Protein AF-A0A6C7T920-F1 (afdb_monomer)

pLDDT: mean 89.71, std 14.97, range [39.78, 98.19]

Radius of gyration: 11.31 Å; Cα contacts (8 Å, |Δi|>4): 59; chains: 1; bounding box: 32×19×29 Å

Secondary structure (DSSP, 8-state):
----HHHHHHHHHHHTT--HHHHTTTTTSS-HHHHHHHHTTSSPPPHHHHHHHHHHHHHHS----

Nearest PDB structures (foldseek):
  7n1n-assembly1_B  TM=9.060E-01  e=8.688E-03  Streptococcus mutans UA159
  7n10-assembly1_B  TM=8.994E-01  e=1.992E-02  Streptococcus mutans UA159
  6hu8-assembly1_A  TM=9.446E-01  e=1.307E-01  Streptococcus vestibularis F0396
  5jub-assembly1_B  TM=9.499E-01  e=2.401E-01  Streptococcus thermophilus LMD-9
  5fd4-assembly2_B  TM=9.109E-01  e=3.346E-01  Streptococcus suis 05ZYH33

Solvent-accessible surface area (backbone atoms only — not comparable to full-atom values)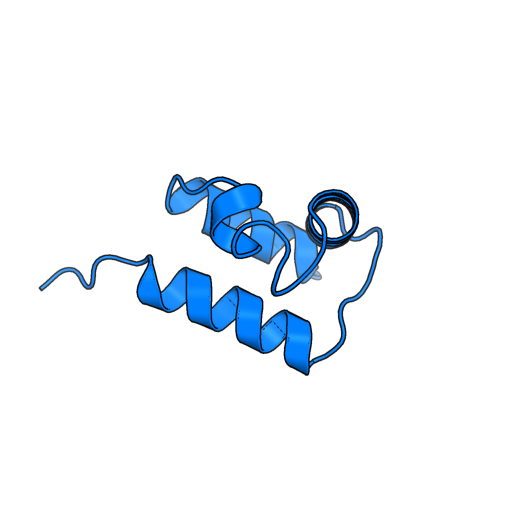: 3842 Å² total; per-residue (Å²): 131,88,82,53,68,22,50,50,54,44,49,55,38,53,74,66,70,54,50,67,50,64,63,19,55,78,38,74,77,39,44,62,69,56,49,53,30,21,36,66,64,72,39,86,70,55,71,68,57,48,49,56,44,50,52,47,53,56,74,59,48,76,78,83,124

InterPro domains:
  IPR001387 Cro/C1-type, helix-turn-helix domain [PF01381] (9-62)
  IPR001387 Cro/C1-type, helix-turn-helix domain [PS50943] (9-64)
  IPR001387 Cro/C1-type, helix-turn-helix domain [SM00530] (8-64)
  IPR001387 Cro/C1-type, helix-turn-helix domain [cd00093] (6-60)
  IPR010982 Lambda repressor-like, DNA-binding domain superfamily [SSF47413] (4-63)
  IPR011990 Tetratricopeptide-like helical domain superfamily [G3DSA:1.25.40.10] (2-64)

Foldseek 3Di:
DPDQLLCVLLVLCVVLVHDLCQLCVNQPLHRSVQSVCSNVVNDDDPPVSSVSSVVSSVVSPPPPD

Mean predicted aligned error: 4.56 Å

Structure (mmCIF, N/CA/C/O backbone):
data_AF-A0A6C7T920-F1
#
_entry.id   AF-A0A6C7T920-F1
#
loop_
_atom_site.group_PDB
_atom_site.id
_atom_site.type_symbol
_atom_site.label_atom_id
_atom_site.label_alt_id
_atom_site.label_comp_id
_atom_site.label_asym_id
_atom_site.label_entity_id
_atom_site.label_seq_id
_atom_site.pdbx_PDB_ins_code
_atom_site.Cartn_x
_atom_site.Cartn_y
_atom_site.Cartn_z
_atom_site.occupancy
_atom_site.B_iso_or_equiv
_atom_site.auth_seq_id
_atom_site.auth_comp_id
_atom_site.auth_asym_id
_atom_site.auth_atom_id
_atom_site.pdbx_PDB_model_num
ATOM 1 N N . MET A 1 1 ? -6.831 6.661 -20.045 1.00 46.38 1 MET A N 1
ATOM 2 C CA . MET A 1 1 ? -6.172 7.151 -18.816 1.00 46.38 1 MET A CA 1
ATOM 3 C C . MET A 1 1 ? -5.377 5.977 -18.266 1.00 46.38 1 MET A C 1
ATOM 5 O O . MET A 1 1 ? -5.975 4.935 -18.048 1.00 46.38 1 MET A O 1
ATOM 9 N N . VAL A 1 2 ? -4.045 6.058 -18.196 1.00 52.38 2 VAL A N 1
ATOM 10 C CA . VAL A 1 2 ? -3.240 4.943 -17.664 1.00 52.38 2 VAL A CA 1
ATOM 11 C C . VAL A 1 2 ? -3.325 5.019 -16.144 1.00 52.38 2 VAL A C 1
ATOM 13 O O . VAL A 1 2 ? -2.659 5.859 -15.539 1.00 52.38 2 VAL A O 1
ATOM 16 N N . ASN A 1 3 ? -4.179 4.195 -15.536 1.00 60.34 3 ASN A N 1
ATOM 17 C CA . ASN A 1 3 ? -4.212 4.062 -14.083 1.00 60.34 3 ASN A CA 1
ATOM 18 C C . ASN A 1 3 ? -2.899 3.413 -13.647 1.00 60.34 3 ASN A C 1
ATOM 20 O O . ASN A 1 3 ? -2.565 2.308 -14.076 1.00 60.34 3 ASN A O 1
ATOM 24 N N . LYS A 1 4 ? -2.114 4.136 -12.848 1.00 86.62 4 LYS A N 1
ATOM 25 C CA . LYS A 1 4 ? -0.859 3.616 -12.316 1.00 86.62 4 LYS A CA 1
ATOM 26 C C . LYS A 1 4 ? -1.155 2.782 -11.072 1.00 86.62 4 LYS A C 1
ATOM 28 O O . LYS A 1 4 ? -1.902 3.213 -10.195 1.00 86.62 4 LYS A O 1
ATOM 33 N N . PHE A 1 5 ? -0.559 1.592 -11.020 1.00 92.56 5 PHE A N 1
ATOM 34 C CA . PHE A 1 5 ? -0.762 0.592 -9.968 1.00 92.56 5 PHE A CA 1
ATOM 35 C C . PHE A 1 5 ? -0.685 1.174 -8.547 1.00 92.56 5 P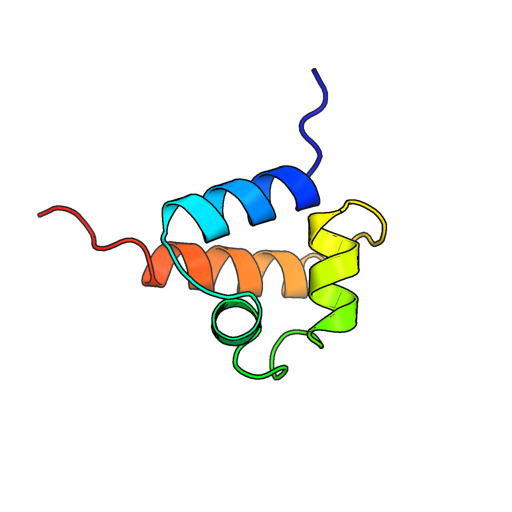HE A C 1
ATOM 37 O O . PHE A 1 5 ? -1.529 0.875 -7.709 1.00 92.56 5 PHE A O 1
ATOM 44 N N . GLY A 1 6 ? 0.318 2.009 -8.268 1.00 96.12 6 GLY A N 1
ATOM 45 C CA . GLY A 1 6 ? 0.573 2.528 -6.932 1.00 96.12 6 GLY A CA 1
ATOM 46 C C . GLY A 1 6 ? -0.511 3.477 -6.441 1.00 96.12 6 GLY A C 1
ATOM 47 O O . GLY A 1 6 ? -0.993 3.342 -5.314 1.00 96.12 6 GLY A O 1
ATOM 48 N N . SER A 1 7 ? -0.928 4.409 -7.297 1.00 95.81 7 SER A N 1
ATOM 49 C CA . SER A 1 7 ? -2.044 5.310 -6.996 1.00 95.81 7 SER A CA 1
ATOM 50 C C . SER A 1 7 ? -3.351 4.546 -6.746 1.00 95.81 7 SER A C 1
ATOM 52 O O . SER A 1 7 ? -4.080 4.888 -5.816 1.00 95.81 7 SER A O 1
ATOM 54 N N . GLU A 1 8 ? -3.619 3.482 -7.508 1.00 95.00 8 GLU A N 1
ATOM 55 C CA . GLU A 1 8 ? -4.814 2.650 -7.314 1.00 95.00 8 GLU A CA 1
ATOM 56 C C . GLU A 1 8 ? -4.763 1.879 -5.988 1.00 95.00 8 GLU A C 1
ATOM 58 O O . GLU A 1 8 ? -5.696 1.946 -5.188 1.00 95.00 8 GLU A O 1
ATOM 63 N N . LEU A 1 9 ? -3.624 1.249 -5.684 1.00 96.00 9 LEU A N 1
ATOM 64 C CA . LEU A 1 9 ? -3.384 0.576 -4.406 1.00 96.00 9 LEU A CA 1
ATOM 65 C C . LEU A 1 9 ? -3.645 1.516 -3.217 1.00 96.00 9 LEU A C 1
ATOM 67 O O . LEU A 1 9 ? -4.298 1.145 -2.240 1.00 96.00 9 LEU A O 1
ATOM 71 N N . LYS A 1 10 ? -3.162 2.760 -3.311 1.00 96.75 10 LYS A N 1
ATOM 72 C CA . LYS A 1 10 ? -3.365 3.799 -2.295 1.00 96.75 10 LYS A CA 1
ATOM 73 C C . LYS A 1 10 ? -4.838 4.159 -2.126 1.00 96.75 10 LYS A C 1
ATOM 75 O O . LYS A 1 10 ? -5.266 4.389 -0.993 1.00 96.75 10 LYS A O 1
ATOM 80 N N . ASN A 1 11 ? -5.579 4.261 -3.227 1.00 95.44 11 ASN A N 1
ATOM 81 C CA . ASN A 1 11 ? -7.001 4.587 -3.206 1.00 95.44 11 ASN A CA 1
ATOM 82 C C . ASN A 1 11 ? -7.787 3.482 -2.506 1.00 95.44 11 ASN A C 1
ATOM 84 O O . ASN A 1 11 ? -8.460 3.774 -1.521 1.00 95.44 11 ASN A O 1
ATOM 88 N N . ILE A 1 12 ? -7.604 2.225 -2.920 1.00 94.56 12 ILE A N 1
ATOM 89 C CA . ILE A 1 12 ? -8.259 1.064 -2.298 1.00 94.56 12 ILE A CA 1
ATOM 90 C C . ILE A 1 12 ? -7.940 1.014 -0.801 1.00 94.56 12 ILE A C 1
ATOM 92 O O . ILE A 1 12 ? -8.849 0.966 0.026 1.00 94.56 12 ILE A O 1
ATOM 96 N N . ARG A 1 13 ? -6.656 1.130 -0.429 1.00 95.81 13 ARG A N 1
ATOM 97 C CA . ARG A 1 13 ? -6.235 1.141 0.978 1.00 95.81 13 ARG A CA 1
ATOM 98 C C . ARG A 1 13 ? -6.965 2.211 1.795 1.00 95.81 13 ARG A C 1
ATOM 100 O O . ARG A 1 13 ? -7.392 1.949 2.915 1.00 95.81 13 ARG A O 1
ATOM 107 N N . LYS A 1 14 ? -7.069 3.431 1.260 1.00 95.81 14 LYS A N 1
ATOM 108 C CA . LYS A 1 14 ? -7.750 4.542 1.938 1.00 95.81 14 LYS A CA 1
ATOM 109 C C . LYS A 1 14 ? -9.253 4.314 2.054 1.00 95.81 14 LYS A C 1
ATOM 111 O O . LYS A 1 14 ? -9.802 4.641 3.098 1.00 95.81 14 LYS A O 1
ATOM 116 N N . THR A 1 15 ? -9.889 3.762 1.023 1.00 94.06 15 THR A N 1
ATOM 117 C CA . THR A 1 15 ? -11.316 3.409 1.042 1.00 94.06 15 THR A CA 1
ATOM 118 C C . THR A 1 15 ? -11.618 2.379 2.128 1.00 94.06 15 THR A C 1
ATOM 120 O O . THR A 1 15 ? -12.608 2.521 2.834 1.00 94.06 15 THR A O 1
ATOM 123 N N . LEU A 1 16 ? -10.724 1.407 2.328 1.00 93.19 16 LEU A N 1
ATOM 124 C CA . LEU A 1 16 ? -10.816 0.415 3.406 1.00 93.19 16 LEU A CA 1
ATOM 125 C C . LEU A 1 16 ? -10.428 0.961 4.792 1.00 93.19 16 LEU A C 1
ATOM 127 O O . LEU A 1 16 ? -10.486 0.237 5.779 1.00 93.19 16 LEU A O 1
ATOM 131 N N . GLY A 1 17 ? -9.987 2.218 4.895 1.00 94.62 17 GLY A N 1
ATOM 132 C CA . GLY A 1 17 ? -9.637 2.845 6.171 1.00 94.62 17 GLY A CA 1
ATOM 133 C C . GLY A 1 17 ? -8.353 2.328 6.832 1.00 94.62 17 GLY A C 1
ATOM 134 O O . GLY A 1 17 ? -8.039 2.762 7.938 1.00 94.62 17 GLY A O 1
ATOM 135 N N . ILE A 1 18 ? -7.573 1.464 6.172 1.00 94.94 18 ILE A N 1
ATOM 136 C CA . ILE A 1 18 ? -6.361 0.885 6.767 1.00 94.94 18 ILE A CA 1
ATOM 137 C C . ILE A 1 18 ? -5.121 1.763 6.534 1.00 94.94 18 ILE A C 1
ATOM 139 O O . ILE A 1 18 ? -4.934 2.440 5.510 1.00 94.94 18 ILE A O 1
ATOM 143 N N . SER A 1 19 ? -4.207 1.745 7.494 1.00 96.75 19 SER A N 1
ATOM 144 C CA . SER A 1 19 ? -2.935 2.455 7.428 1.00 96.75 19 SER A CA 1
ATOM 145 C C . SER A 1 19 ? -1.923 1.743 6.523 1.00 96.75 19 SER A C 1
ATOM 147 O O . SER A 1 19 ? -1.993 0.546 6.250 1.00 96.75 19 SER A O 1
ATOM 149 N N . GLN A 1 20 ? -0.893 2.475 6.087 1.00 98.00 20 GLN A N 1
ATOM 150 C CA . GLN A 1 20 ? 0.258 1.873 5.397 1.00 98.00 20 GLN A CA 1
ATOM 151 C C . GLN A 1 20 ? 0.967 0.822 6.265 1.00 98.00 20 GLN A C 1
ATOM 153 O O . GLN A 1 20 ? 1.558 -0.123 5.749 1.00 98.00 20 GLN A O 1
ATOM 158 N N . ARG A 1 21 ? 0.934 0.988 7.592 1.00 96.56 21 ARG A N 1
ATOM 159 C CA . ARG A 1 21 ? 1.550 0.055 8.537 1.00 96.56 21 ARG A CA 1
ATOM 160 C C . ARG A 1 21 ? 0.816 -1.289 8.534 1.00 96.56 21 ARG A C 1
ATOM 162 O O . ARG A 1 21 ? 1.470 -2.321 8.450 1.00 96.56 21 ARG A O 1
ATOM 169 N N . GLU A 1 22 ? -0.512 -1.262 8.536 1.00 95.75 22 GLU A N 1
ATOM 170 C CA . GLU A 1 22 ? -1.348 -2.466 8.446 1.00 95.75 22 GLU A CA 1
ATOM 171 C C . GLU A 1 22 ? -1.193 -3.156 7.088 1.00 95.75 22 GLU A C 1
ATOM 173 O O . GLU A 1 22 ? -0.887 -4.348 7.041 1.00 95.75 22 GLU A O 1
ATOM 178 N N . LEU A 1 23 ? -1.276 -2.402 5.982 1.00 97.00 23 LEU A N 1
ATOM 179 C CA . LEU A 1 23 ? -1.093 -2.964 4.637 1.00 97.00 23 LEU A CA 1
ATOM 180 C C . LEU A 1 23 ? 0.296 -3.608 4.460 1.00 97.00 23 LEU A C 1
ATOM 182 O O . LEU A 1 23 ? 0.433 -4.651 3.826 1.00 97.00 23 LEU A O 1
ATOM 186 N N . SER A 1 24 ? 1.338 -3.013 5.041 1.00 97.06 24 SER A N 1
ATOM 187 C CA . SER A 1 24 ? 2.703 -3.556 4.980 1.00 97.06 24 SER A CA 1
ATOM 188 C C . SER A 1 24 ? 2.991 -4.684 5.973 1.00 97.06 24 SER A C 1
ATOM 190 O O . SER A 1 24 ? 4.110 -5.205 5.964 1.00 97.06 24 SER A O 1
ATOM 192 N N . ASN A 1 25 ? 2.024 -5.075 6.811 1.00 96.00 25 ASN A N 1
ATOM 193 C CA . ASN A 1 25 ? 2.216 -6.040 7.896 1.00 96.00 25 ASN A CA 1
ATOM 194 C C . ASN A 1 25 ? 3.336 -5.636 8.857 1.00 96.00 25 ASN A C 1
ATOM 196 O O . ASN A 1 25 ? 4.297 -6.387 9.042 1.00 96.00 25 ASN A O 1
ATOM 200 N N . ASP A 1 26 ? 3.282 -4.409 9.375 1.00 96.25 26 ASP A N 1
ATOM 201 C CA . ASP A 1 26 ? 4.348 -3.849 10.213 1.00 96.25 26 ASP A CA 1
ATOM 202 C C . ASP A 1 26 ? 5.731 -3.877 9.532 1.00 96.25 26 ASP A C 1
ATOM 204 O O . ASP A 1 26 ? 6.767 -3.983 10.183 1.00 96.25 26 ASP A O 1
ATOM 208 N N . GLY A 1 27 ? 5.761 -3.786 8.200 1.00 96.56 27 GLY A N 1
ATOM 209 C CA . GLY A 1 27 ? 6.992 -3.821 7.413 1.00 96.56 27 GLY A CA 1
ATOM 210 C C . GLY A 1 27 ? 7.463 -5.211 6.977 1.00 96.56 27 GLY A C 1
ATOM 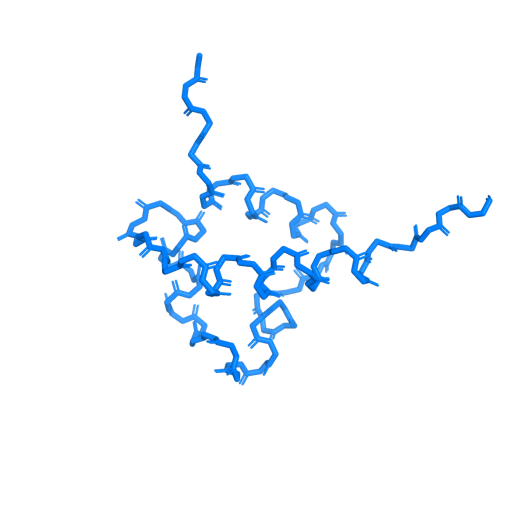211 O O . GLY A 1 27 ? 8.485 -5.292 6.300 1.00 96.56 27 GLY A O 1
ATOM 212 N N . LYS A 1 28 ? 6.742 -6.291 7.315 1.00 97.25 28 LYS A N 1
ATOM 213 C CA . LYS A 1 28 ? 7.117 -7.666 6.931 1.00 97.25 28 LYS A CA 1
ATOM 214 C C . LYS A 1 28 ? 6.958 -7.949 5.434 1.00 97.25 28 LYS A C 1
ATOM 216 O O . LYS A 1 28 ? 7.705 -8.767 4.914 1.00 97.25 28 LYS A O 1
ATOM 221 N N . ILE A 1 29 ? 6.001 -7.311 4.747 1.00 97.00 29 ILE A N 1
ATOM 222 C CA . ILE A 1 29 ? 5.902 -7.404 3.274 1.00 97.00 29 ILE A CA 1
ATOM 223 C C . ILE A 1 29 ? 6.910 -6.447 2.641 1.00 97.00 29 ILE A C 1
ATOM 225 O O . ILE A 1 29 ? 7.720 -6.820 1.801 1.00 97.00 29 ILE A O 1
ATOM 229 N N . VAL A 1 30 ? 6.824 -5.177 3.024 1.00 97.88 30 VAL A N 1
ATOM 230 C CA . VAL A 1 30 ? 7.607 -4.092 2.441 1.00 97.88 30 VAL A CA 1
ATOM 231 C C . VAL A 1 30 ? 7.733 -2.979 3.471 1.00 97.88 30 VAL A C 1
ATOM 233 O O . VAL A 1 30 ? 6.795 -2.714 4.214 1.00 97.88 30 VAL A O 1
ATOM 236 N N . SER A 1 31 ? 8.872 -2.292 3.535 1.00 98.00 31 SER A N 1
ATOM 237 C CA . SER A 1 31 ? 9.033 -1.193 4.492 1.00 98.00 31 SER A CA 1
ATOM 238 C C . SER A 1 31 ? 8.020 -0.066 4.244 1.00 98.00 31 SER A C 1
ATOM 240 O O . SER A 1 31 ? 7.606 0.183 3.109 1.00 98.00 31 SER A O 1
ATOM 242 N N . LYS A 1 32 ? 7.668 0.689 5.294 1.00 96.31 32 LYS A N 1
ATOM 243 C CA . LYS A 1 32 ? 6.761 1.84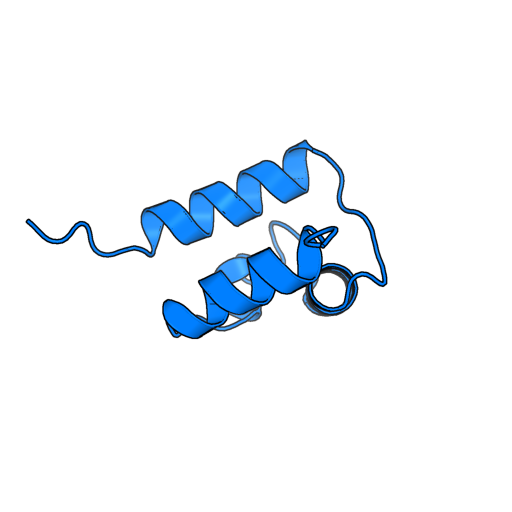8 5.189 1.00 96.31 32 LYS A CA 1
ATOM 244 C C . LYS A 1 32 ? 7.221 2.864 4.134 1.00 96.31 32 LYS A C 1
ATOM 246 O O . LYS A 1 32 ? 6.398 3.402 3.401 1.00 96.31 32 LYS A O 1
ATOM 251 N N . SER A 1 33 ? 8.528 3.123 4.042 1.00 97.31 33 SER A N 1
ATOM 252 C CA . SER A 1 33 ? 9.096 4.054 3.058 1.00 97.31 33 SER A CA 1
ATOM 253 C C . SER A 1 33 ? 8.980 3.524 1.628 1.00 97.31 33 SER A C 1
ATOM 255 O O . SER A 1 33 ? 8.614 4.276 0.726 1.00 97.31 33 SER A O 1
ATOM 257 N N . SER A 1 34 ? 9.228 2.231 1.416 1.0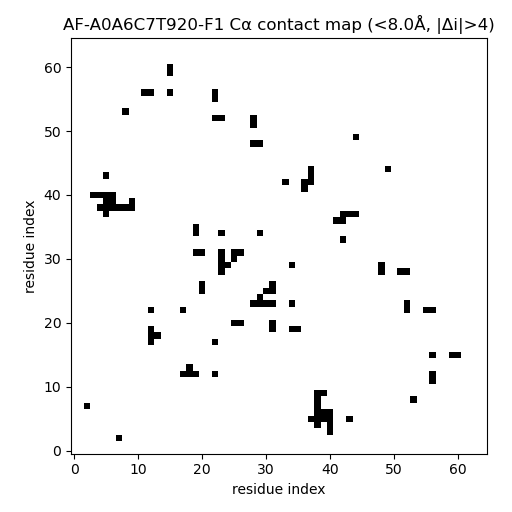0 97.94 34 SER A N 1
ATOM 258 C CA . SER A 1 34 ? 9.028 1.582 0.120 1.00 97.94 34 SER A CA 1
ATOM 259 C C . SER A 1 34 ? 7.550 1.562 -0.273 1.00 97.94 34 SER A C 1
ATOM 261 O O . SER A 1 34 ? 7.235 1.942 -1.396 1.00 97.94 34 SER A O 1
ATOM 263 N N . LEU A 1 35 ? 6.634 1.236 0.649 1.00 98.19 35 LEU A N 1
ATOM 264 C CA . LEU A 1 35 ? 5.191 1.300 0.395 1.00 98.19 35 LEU A CA 1
ATOM 265 C C . LEU A 1 35 ? 4.741 2.719 0.040 1.00 98.19 35 LEU A C 1
ATOM 267 O O . LEU A 1 35 ? 3.998 2.906 -0.915 1.00 98.19 35 LEU A O 1
ATOM 271 N N . GLN A 1 36 ? 5.241 3.739 0.742 1.00 97.94 36 GLN A N 1
ATOM 272 C CA . GLN A 1 36 ? 4.958 5.132 0.400 1.00 97.94 36 GLN A CA 1
ATOM 273 C C . GLN A 1 36 ? 5.455 5.492 -1.009 1.00 97.94 36 GLN A C 1
ATOM 275 O O . GLN A 1 36 ? 4.774 6.230 -1.721 1.00 97.94 36 GLN A O 1
ATOM 280 N N . ARG A 1 37 ? 6.634 5.016 -1.431 1.00 98.19 37 ARG A N 1
ATOM 281 C CA . ARG A 1 37 ? 7.119 5.247 -2.802 1.00 98.19 37 ARG A CA 1
ATOM 282 C C . ARG A 1 37 ? 6.269 4.510 -3.830 1.00 98.19 37 ARG A C 1
ATOM 284 O O . ARG A 1 37 ? 5.941 5.121 -4.842 1.00 98.19 37 ARG A O 1
ATOM 291 N N . ILE A 1 38 ?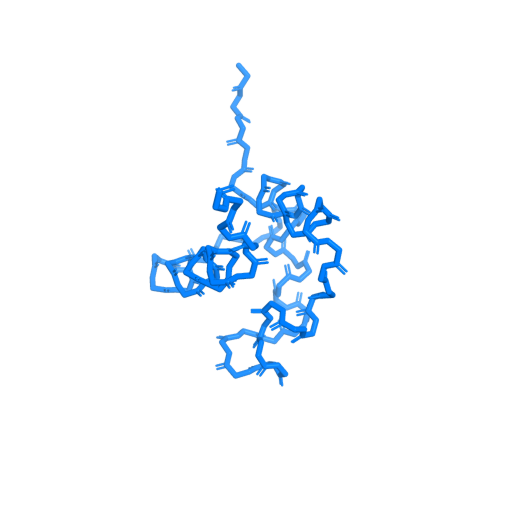 5.886 3.264 -3.551 1.00 97.81 38 ILE A N 1
ATOM 292 C CA . ILE A 1 38 ? 4.977 2.475 -4.392 1.00 97.81 38 ILE A CA 1
ATOM 293 C C . ILE A 1 38 ? 3.657 3.222 -4.565 1.00 97.81 38 ILE A C 1
ATOM 295 O O . ILE A 1 38 ? 3.295 3.541 -5.685 1.00 97.81 38 ILE A O 1
ATOM 299 N N . GLU A 1 39 ? 3.002 3.620 -3.474 1.00 97.44 39 GLU A N 1
ATOM 300 C CA . GLU A 1 39 ? 1.710 4.324 -3.492 1.00 97.44 39 GLU A CA 1
ATOM 301 C C . GLU A 1 39 ? 1.722 5.692 -4.187 1.00 97.44 39 GLU A C 1
ATOM 303 O O . GLU A 1 39 ? 0.670 6.249 -4.484 1.00 97.44 39 GLU A O 1
ATOM 308 N N . ASN A 1 40 ? 2.900 6.276 -4.403 1.00 96.62 40 ASN A N 1
ATOM 309 C CA . ASN A 1 40 ? 3.056 7.526 -5.145 1.00 96.62 40 ASN A CA 1
ATOM 310 C C . ASN A 1 40 ? 3.674 7.297 -6.536 1.00 96.62 40 ASN A C 1
ATOM 312 O O . ASN A 1 40 ? 4.203 8.241 -7.122 1.00 96.62 40 ASN A O 1
ATOM 316 N N . ASP A 1 41 ? 3.673 6.053 -7.025 1.00 96.00 41 ASP A N 1
ATOM 317 C CA . ASP A 1 41 ? 4.226 5.627 -8.317 1.00 96.00 41 ASP A CA 1
ATOM 318 C C . ASP A 1 41 ? 5.707 5.999 -8.522 1.00 96.00 41 ASP A C 1
ATOM 320 O O . ASP A 1 41 ? 6.181 6.155 -9.647 1.00 96.00 41 ASP A O 1
ATOM 324 N N . LYS A 1 42 ? 6.456 6.147 -7.422 1.00 96.75 42 LYS A N 1
ATOM 325 C CA . LYS A 1 42 ? 7.905 6.421 -7.409 1.00 96.75 42 LYS A CA 1
ATOM 326 C C . LYS A 1 42 ? 8.746 5.145 -7.366 1.00 96.75 42 LYS A C 1
ATOM 328 O O . LYS A 1 42 ? 9.968 5.218 -7.434 1.00 96.75 42 LYS A O 1
ATOM 333 N N . GLN A 1 43 ? 8.109 3.992 -7.181 1.00 96.12 43 GLN A N 1
ATOM 334 C CA . GLN A 1 43 ? 8.753 2.685 -7.152 1.00 96.12 43 GLN A CA 1
ATOM 335 C C . GLN A 1 43 ? 7.783 1.629 -7.679 1.00 96.12 43 GLN A C 1
ATOM 337 O O . GLN A 1 43 ? 6.683 1.488 -7.153 1.00 96.12 43 GLN A O 1
ATOM 342 N N . THR A 1 44 ? 8.216 0.850 -8.666 1.00 95.25 44 THR A N 1
ATOM 343 C CA . THR A 1 44 ? 7.480 -0.334 -9.119 1.00 95.25 44 THR A CA 1
ATOM 344 C C . THR A 1 44 ? 7.816 -1.508 -8.191 1.00 95.25 44 THR A C 1
ATOM 346 O O . THR A 1 44 ? 9.001 -1.803 -8.015 1.00 95.25 44 THR A O 1
ATOM 349 N N . PRO A 1 45 ? 6.833 -2.159 -7.545 1.00 95.94 45 PRO A N 1
ATOM 350 C CA . PRO A 1 45 ? 7.084 -3.372 -6.771 1.00 95.94 45 PRO A CA 1
ATOM 351 C C . PRO A 1 45 ? 7.348 -4.573 -7.688 1.00 95.94 45 PRO A C 1
ATOM 353 O O . PRO A 1 45 ? 6.984 -4.558 -8.864 1.00 95.94 45 PRO A O 1
ATOM 356 N N . SER A 1 46 ? 7.934 -5.641 -7.143 1.00 97.00 46 SER A N 1
ATOM 357 C CA . SER A 1 46 ? 7.889 -6.943 -7.815 1.00 97.00 46 SER A CA 1
ATOM 358 C C . SER A 1 46 ? 6.455 -7.480 -7.838 1.00 97.00 46 SER A C 1
ATOM 360 O O . SER A 1 46 ? 5.611 -7.064 -7.039 1.00 97.00 46 SER A O 1
ATOM 362 N N . VAL A 1 47 ? 6.190 -8.434 -8.732 1.00 95.38 47 VAL A N 1
ATOM 363 C CA . VAL A 1 47 ? 4.884 -9.104 -8.835 1.00 95.38 47 VAL A CA 1
ATOM 364 C C . VAL A 1 47 ? 4.497 -9.775 -7.513 1.00 95.38 47 VAL A C 1
ATOM 366 O O . VAL A 1 47 ? 3.351 -9.649 -7.086 1.00 95.38 47 VAL A O 1
ATOM 369 N N . ASP A 1 48 ? 5.450 -10.397 -6.815 1.00 97.06 48 ASP A N 1
ATOM 370 C CA . ASP A 1 48 ? 5.202 -11.044 -5.519 1.00 97.06 48 ASP A CA 1
ATOM 371 C C . ASP A 1 48 ? 4.755 -10.034 -4.455 1.00 97.06 48 ASP A C 1
ATOM 373 O O . ASP A 1 48 ? 3.764 -10.243 -3.758 1.00 97.06 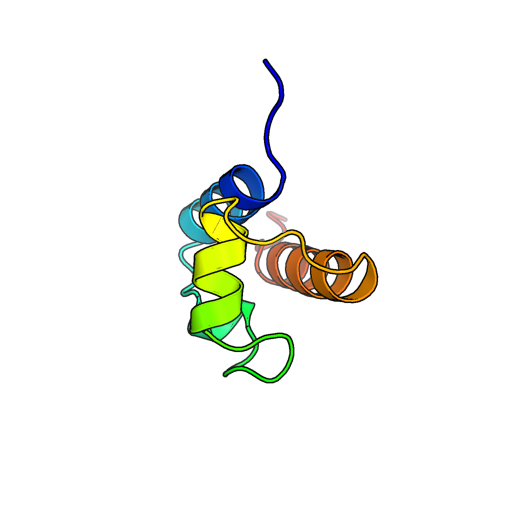48 ASP A O 1
ATOM 377 N N . ILE A 1 49 ? 5.446 -8.891 -4.366 1.00 97.56 49 ILE A N 1
ATOM 378 C CA . ILE A 1 49 ? 5.090 -7.824 -3.424 1.00 97.56 49 ILE A CA 1
ATOM 379 C C . ILE A 1 49 ? 3.735 -7.218 -3.785 1.00 97.56 49 ILE A C 1
ATOM 381 O O . ILE A 1 49 ? 2.918 -6.993 -2.895 1.00 97.56 49 ILE A O 1
ATOM 385 N N . ALA A 1 50 ? 3.473 -6.974 -5.072 1.00 96.62 50 ALA A N 1
ATOM 386 C CA . ALA A 1 50 ? 2.177 -6.486 -5.528 1.00 96.62 50 ALA A CA 1
ATOM 387 C C . ALA A 1 50 ? 1.046 -7.447 -5.128 1.00 96.62 50 ALA A C 1
ATOM 389 O O . ALA A 1 50 ? 0.045 -7.009 -4.567 1.00 96.62 50 ALA A O 1
ATOM 390 N N . SER A 1 51 ? 1.243 -8.749 -5.338 1.00 96.12 51 SER A N 1
ATOM 391 C CA . SER A 1 51 ? 0.263 -9.791 -5.012 1.00 96.12 51 SER A CA 1
ATOM 392 C C . SER A 1 51 ? -0.019 -9.862 -3.510 1.00 96.12 51 SER A C 1
ATOM 394 O O . SER A 1 51 ? -1.177 -9.875 -3.105 1.00 96.12 51 SER A O 1
ATOM 396 N N . LEU A 1 52 ? 1.021 -9.815 -2.669 1.00 97.00 52 LEU A N 1
ATOM 397 C CA . LEU A 1 52 ? 0.871 -9.815 -1.207 1.00 97.00 52 LEU A CA 1
ATOM 398 C C . LEU A 1 52 ? 0.133 -8.577 -0.679 1.00 97.00 52 LEU A C 1
ATOM 400 O O . LEU A 1 52 ? -0.626 -8.670 0.287 1.00 97.00 52 LEU A O 1
ATOM 404 N N . LEU A 1 53 ? 0.363 -7.411 -1.291 1.00 96.62 53 LEU A N 1
ATOM 405 C CA . LEU A 1 53 ? -0.343 -6.177 -0.937 1.00 96.62 53 LEU A CA 1
ATOM 406 C C . LEU A 1 53 ? -1.821 -6.257 -1.341 1.00 96.62 53 LEU A C 1
ATOM 408 O O . LEU 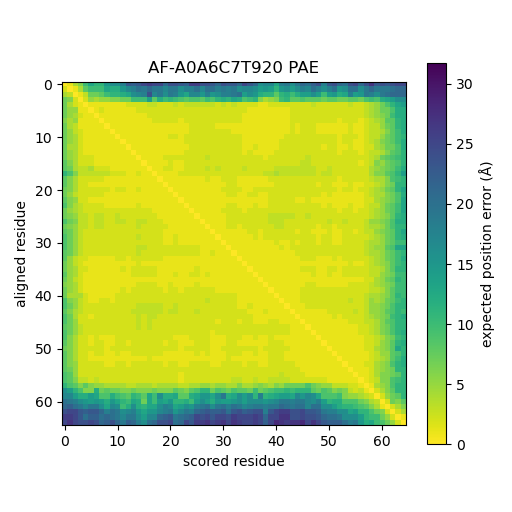A 1 53 ? -2.682 -5.919 -0.533 1.00 96.62 53 LEU A O 1
ATOM 412 N N . LEU A 1 54 ? -2.120 -6.743 -2.549 1.00 94.75 54 LEU A N 1
ATOM 413 C CA . LEU A 1 54 ? -3.496 -6.917 -3.028 1.00 94.75 54 LEU A CA 1
ATOM 414 C C . LEU A 1 54 ? -4.271 -7.937 -2.187 1.00 94.75 54 LEU A C 1
ATOM 416 O O . LEU A 1 54 ? -5.373 -7.634 -1.746 1.00 94.75 54 LEU A O 1
ATOM 420 N N . GLN A 1 55 ? -3.669 -9.087 -1.873 1.00 94.31 55 GLN A N 1
ATOM 421 C CA . GLN A 1 55 ? -4.279 -10.102 -1.008 1.00 94.31 55 GLN A CA 1
ATOM 422 C C . GLN A 1 55 ? -4.650 -9.536 0.370 1.00 94.31 55 GLN A C 1
ATOM 424 O O . GLN A 1 55 ? -5.678 -9.888 0.940 1.00 94.31 55 GLN A O 1
ATOM 429 N N . ARG A 1 56 ? -3.832 -8.633 0.924 1.00 93.44 56 ARG A N 1
ATOM 430 C CA . ARG A 1 56 ? -4.163 -7.976 2.194 1.00 93.44 56 ARG A CA 1
ATOM 431 C C . ARG A 1 56 ? -5.351 -7.034 2.101 1.00 93.44 56 ARG A C 1
ATOM 433 O O . ARG A 1 56 ? -6.095 -6.930 3.073 1.00 93.44 56 ARG A O 1
ATOM 440 N N . LEU A 1 57 ? -5.490 -6.322 0.986 1.00 91.94 57 LEU A N 1
ATOM 441 C CA . LEU A 1 57 ? -6.642 -5.455 0.757 1.00 91.94 57 LEU A CA 1
ATOM 442 C C . LEU A 1 57 ? -7.920 -6.282 0.612 1.00 91.94 57 LEU A C 1
ATOM 444 O O . LEU A 1 57 ? -8.940 -5.877 1.152 1.00 91.94 57 LEU A O 1
ATOM 448 N N . ASP A 1 58 ? -7.829 -7.451 -0.021 1.00 86.38 58 ASP A N 1
ATOM 449 C CA . ASP A 1 58 ? -8.944 -8.389 -0.180 1.00 86.38 58 ASP A CA 1
ATOM 450 C C . ASP A 1 58 ? -9.434 -8.930 1.175 1.00 86.38 58 ASP A C 1
ATOM 452 O O . ASP A 1 58 ? -10.598 -8.777 1.514 1.00 86.38 58 ASP A O 1
ATOM 456 N N . ILE A 1 59 ? -8.520 -9.408 2.034 1.00 75.69 59 ILE A N 1
ATOM 457 C CA . ILE A 1 59 ? -8.845 -9.865 3.407 1.00 75.69 59 ILE A CA 1
ATOM 458 C C . ILE A 1 59 ? -9.424 -8.732 4.275 1.00 75.69 59 ILE A C 1
ATOM 460 O O . ILE A 1 59 ? -10.147 -8.980 5.237 1.00 75.69 59 ILE A O 1
ATOM 464 N N . SER A 1 60 ? -9.059 -7.482 3.978 1.00 67.44 60 SER A N 1
ATOM 465 C CA . SER A 1 60 ? -9.531 -6.313 4.728 1.00 67.44 60 SER A CA 1
ATOM 466 C C . SER A 1 60 ? -10.859 -5.768 4.206 1.00 67.44 60 SER A C 1
ATOM 468 O O . SER A 1 60 ? -11.437 -4.910 4.869 1.00 67.44 60 SER A O 1
ATOM 470 N N . SER A 1 61 ? -11.334 -6.222 3.041 1.00 60.72 61 SER A N 1
ATOM 471 C CA . SER A 1 61 ? -12.700 -5.964 2.604 1.00 60.72 61 SER A CA 1
ATOM 472 C C . SER A 1 61 ? -13.606 -6.824 3.478 1.00 60.72 61 SER A C 1
ATOM 474 O O . SER A 1 61 ? -13.538 -8.046 3.368 1.00 60.72 61 SER A O 1
ATOM 476 N N .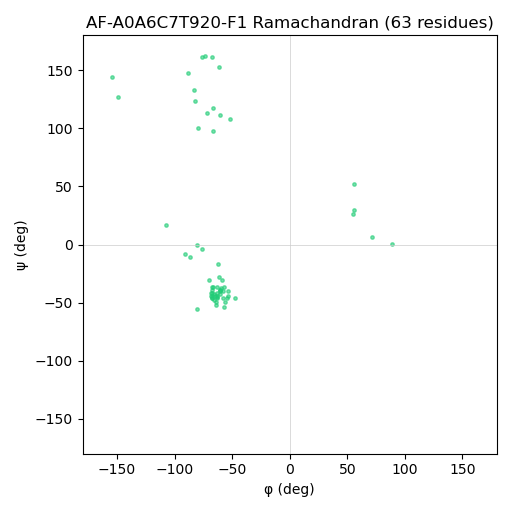 PRO A 1 62 ? -14.444 -6.244 4.357 1.00 57.88 62 PRO A N 1
ATOM 477 C CA . PRO A 1 62 ? -15.521 -7.015 4.945 1.00 57.88 62 PRO A CA 1
ATOM 478 C C . PRO A 1 62 ? -16.366 -7.461 3.756 1.00 57.88 62 PRO A C 1
ATOM 480 O O . PRO A 1 62 ? -16.925 -6.620 3.048 1.00 57.88 62 PRO A O 1
ATOM 483 N N . GLU A 1 63 ? -16.369 -8.755 3.464 1.00 52.78 63 GLU A N 1
ATOM 484 C CA . GLU A 1 63 ? -17.355 -9.349 2.577 1.00 52.78 63 GLU A CA 1
ATOM 485 C C . GLU A 1 63 ? -18.711 -8.896 3.127 1.00 52.78 63 GLU A C 1
ATOM 487 O O . GLU A 1 63 ? -19.088 -9.236 4.249 1.00 52.78 63 GLU A O 1
ATOM 492 N N . MET A 1 64 ? -19.374 -7.988 2.405 1.00 48.50 64 MET A N 1
ATOM 493 C CA . MET A 1 64 ? -20.763 -7.666 2.687 1.00 48.50 64 MET A CA 1
ATOM 494 C C . MET A 1 64 ? -21.543 -8.935 2.351 1.00 48.50 64 MET A C 1
ATOM 496 O O . MET A 1 64 ? -21.762 -9.213 1.171 1.00 48.50 64 MET A O 1
ATOM 500 N N . GLU A 1 65 ? -21.842 -9.723 3.387 1.00 39.78 65 GLU A N 1
ATOM 501 C CA . GLU A 1 65 ? -22.882 -10.759 3.374 1.00 39.78 65 GLU A CA 1
ATOM 502 C C . GLU A 1 65 ? -24.214 -10.202 2.848 1.00 39.78 65 GLU A C 1
ATOM 504 O O . GLU A 1 65 ? -24.554 -9.035 3.171 1.00 39.78 65 GLU A O 1
#

Sequence (65 aa):
MVNKFGSELKNIRKTLGISQRELSNDGKIVSKSSLQRIENDKQTPSVDIASLLLQRLDISSPEME

Organism: Listeria monocytogenes (NCBI:txid1639)